Protein AF-B6JC47-F1 (afdb_monomer_lite)

Organism: Afipia carboxidovorans (strain ATCC 49405 / DSM 1227 / KCTC 32145 / OM5) (NCBI:txid504832)

Secondary structure (DSSP, 8-state):
-HHHHHHHHHHHHHGGG-SS-------PPP--------TT-----TTSPPTTEEEEE-SS-EEEE-TTS-EEEPPPPTT------EEEEEPPP----------S-SS-----------

Radius of gyration: 40.66 Å; chains: 1; bounding box: 57×41×155 Å

Sequence (118 aa):
MQHFRIVMLALAVMLTASLAHAECMLPLPPDPPARAQNDGSVEPSVHAPPPRCLQWSDRCVQCRKGDDGAVLCSNIGPACQPDTVQCIQTAPDDEPKADPKADPDADRKTETGPRTSP

Structure (mmCIF, N/CA/C/O backbone):
data_AF-B6JC47-F1
#
_entry.id   AF-B6JC47-F1
#
loop_
_atom_site.group_PDB
_atom_site.id
_atom_site.type_symbol
_atom_site.label_atom_id
_atom_site.label_alt_id
_atom_site.label_comp_id
_atom_site.label_asym_id
_atom_site.label_entity_id
_atom_site.label_seq_id
_atom_site.pdbx_PDB_ins_code
_atom_site.Cartn_x
_atom_site.Cartn_y
_atom_site.Cartn_z
_atom_site.occupancy
_atom_site.B_iso_or_equiv
_atom_site.auth_seq_id
_atom_site.auth_comp_id
_atom_site.auth_asym_id
_atom_site.auth_atom_id
_atom_site.pdbx_PDB_model_num
ATOM 1 N N . MET A 1 1 ? -5.036 -5.493 76.767 1.00 60.50 1 MET A N 1
ATOM 2 C CA . MET A 1 1 ? -4.708 -6.467 75.695 1.00 60.50 1 MET A CA 1
ATOM 3 C C . MET A 1 1 ? -5.932 -6.984 74.933 1.00 60.50 1 MET A C 1
ATOM 5 O O . MET A 1 1 ? -5.851 -7.120 73.722 1.00 60.50 1 MET A O 1
ATOM 9 N N . GLN A 1 2 ? -7.069 -7.247 75.588 1.00 73.44 2 GLN A N 1
ATOM 10 C CA . GLN A 1 2 ? -8.266 -7.808 74.935 1.00 73.44 2 GLN A CA 1
ATOM 11 C C . GLN A 1 2 ? -8.999 -6.817 74.012 1.00 73.44 2 GLN A C 1
ATOM 13 O O . GLN A 1 2 ? -9.353 -7.176 72.895 1.00 73.44 2 GLN A O 1
ATOM 18 N N . HIS A 1 3 ? -9.121 -5.547 74.414 1.00 68.81 3 HIS A N 1
ATOM 19 C CA . HIS A 1 3 ? -9.722 -4.500 73.575 1.00 68.81 3 HIS A CA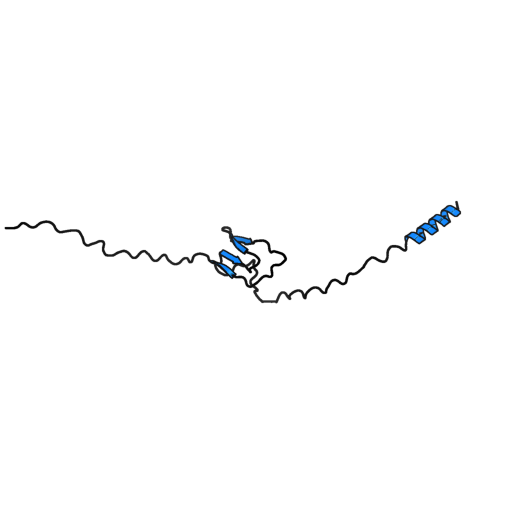 1
ATOM 20 C C . HIS A 1 3 ? -8.944 -4.259 72.273 1.00 68.81 3 HIS A C 1
ATOM 22 O O . HIS A 1 3 ? -9.549 -4.137 71.216 1.00 68.81 3 HIS A O 1
ATOM 28 N N . PHE A 1 4 ? -7.607 -4.301 72.322 1.00 75.50 4 PHE A N 1
ATOM 29 C CA . PHE A 1 4 ? -6.763 -4.198 71.124 1.00 75.50 4 PHE A CA 1
ATOM 30 C C . PHE A 1 4 ? -6.991 -5.353 70.140 1.00 75.50 4 PHE A C 1
ATOM 32 O O . PHE A 1 4 ? -7.029 -5.130 68.935 1.00 75.50 4 PHE A O 1
ATOM 39 N N . ARG A 1 5 ? -7.196 -6.580 70.638 1.00 73.62 5 ARG A N 1
ATOM 40 C CA . ARG A 1 5 ? -7.493 -7.745 69.788 1.00 73.62 5 ARG A CA 1
ATOM 41 C C . ARG A 1 5 ? -8.857 -7.632 69.109 1.00 73.62 5 ARG A C 1
ATOM 43 O O . ARG A 1 5 ? -8.970 -7.968 67.937 1.00 73.62 5 ARG A O 1
ATOM 50 N N . ILE A 1 6 ? -9.862 -7.124 69.822 1.00 80.44 6 ILE A N 1
ATOM 51 C CA . ILE A 1 6 ? -11.214 -6.923 69.280 1.00 80.44 6 ILE A CA 1
ATOM 52 C C . ILE A 1 6 ? -11.207 -5.829 68.204 1.00 80.44 6 ILE A C 1
ATOM 54 O O . ILE A 1 6 ? -11.784 -6.024 67.138 1.00 80.44 6 ILE A O 1
ATOM 58 N N . VAL A 1 7 ? -10.496 -4.721 68.438 1.00 81.00 7 VAL A N 1
ATOM 59 C CA . VAL A 1 7 ? -10.367 -3.628 67.458 1.00 81.00 7 VAL A CA 1
ATOM 60 C C . VAL A 1 7 ? -9.636 -4.094 66.195 1.00 81.00 7 VAL A C 1
ATOM 62 O O . VAL A 1 7 ? -10.088 -3.800 65.093 1.00 81.00 7 VAL A O 1
ATOM 65 N N . MET A 1 8 ? -8.560 -4.877 66.331 1.00 77.06 8 MET A N 1
ATOM 66 C CA . MET A 1 8 ? -7.830 -5.422 65.178 1.00 77.06 8 MET A CA 1
ATOM 67 C C . MET A 1 8 ? -8.661 -6.425 64.365 1.00 77.06 8 MET A C 1
ATOM 69 O O . MET A 1 8 ? -8.619 -6.394 63.138 1.00 77.06 8 MET A O 1
ATOM 73 N N . LEU A 1 9 ? -9.450 -7.283 65.024 1.00 74.81 9 LEU A N 1
ATOM 74 C CA . LEU A 1 9 ? -10.359 -8.209 64.338 1.00 74.81 9 LEU A CA 1
ATOM 75 C C . LEU A 1 9 ? -11.476 -7.464 63.592 1.00 74.81 9 LEU A C 1
ATOM 77 O O . LEU A 1 9 ? -11.777 -7.813 62.455 1.00 74.81 9 LEU A O 1
ATOM 81 N N . ALA A 1 10 ? -12.041 -6.408 64.184 1.00 71.12 10 ALA A N 1
ATOM 82 C CA . ALA A 1 10 ? -13.045 -5.578 63.519 1.00 71.12 10 ALA A CA 1
ATOM 83 C C . ALA A 1 10 ? -12.474 -4.846 62.289 1.00 71.12 10 ALA A C 1
ATOM 85 O O . ALA A 1 10 ? -13.129 -4.794 61.250 1.00 71.12 10 ALA A O 1
ATOM 86 N N . LEU A 1 11 ? -11.236 -4.339 62.373 1.00 67.69 11 LEU A N 1
ATOM 87 C CA . LEU A 1 11 ? -10.564 -3.704 61.234 1.00 67.69 11 LEU A CA 1
ATOM 88 C C . LEU A 1 11 ? -10.285 -4.697 60.094 1.00 67.69 11 LEU A C 1
ATOM 90 O O . LEU A 1 11 ? -10.464 -4.354 58.928 1.00 67.69 11 LEU A O 1
ATOM 94 N N . ALA A 1 12 ? -9.878 -5.928 60.421 1.00 66.19 12 ALA A N 1
ATOM 95 C CA . ALA A 1 12 ? -9.585 -6.961 59.428 1.00 66.19 12 ALA A CA 1
ATOM 96 C C . ALA A 1 12 ? -10.840 -7.433 58.671 1.00 66.19 12 ALA A C 1
ATOM 98 O O . ALA A 1 12 ? -10.763 -7.687 57.472 1.00 66.19 12 ALA A O 1
ATOM 99 N N . VAL A 1 13 ? -11.999 -7.501 59.340 1.00 64.50 13 VAL A N 1
ATOM 100 C CA . VAL A 1 13 ? -13.282 -7.860 58.703 1.00 64.50 13 VAL A CA 1
ATOM 101 C C . VAL A 1 13 ? -13.799 -6.741 57.792 1.00 64.50 13 VAL A C 1
ATOM 103 O O . VAL A 1 13 ? -14.405 -7.025 56.765 1.00 64.50 13 VAL A O 1
ATOM 106 N N . MET A 1 14 ? -13.524 -5.473 58.110 1.00 61.69 14 MET A N 1
ATOM 107 C CA . MET A 1 14 ? -13.921 -4.347 57.252 1.00 61.69 14 MET A CA 1
ATOM 108 C C . MET A 1 14 ? -13.066 -4.219 55.980 1.00 61.69 14 MET A C 1
ATOM 110 O O . MET A 1 14 ? -13.528 -3.650 54.995 1.00 61.69 14 MET A O 1
ATOM 114 N N . LEU A 1 15 ? -11.839 -4.755 55.966 1.00 59.12 15 LEU A N 1
ATOM 115 C CA . LEU A 1 15 ? -10.938 -4.655 54.808 1.00 59.12 15 LEU A CA 1
ATOM 116 C C . LEU A 1 15 ? -11.232 -5.666 53.685 1.00 59.12 15 LEU A C 1
ATOM 118 O O . LEU A 1 15 ? -10.741 -5.487 52.573 1.00 59.12 15 LEU A O 1
ATOM 122 N N . THR A 1 16 ? -12.017 -6.717 53.933 1.00 57.16 16 THR A N 1
ATOM 123 C CA . THR A 1 16 ? -12.262 -7.787 52.946 1.00 57.16 16 THR A CA 1
ATOM 124 C C . THR A 1 16 ? -13.466 -7.538 52.034 1.00 57.16 16 THR A C 1
ATOM 126 O O . THR A 1 16 ? -13.669 -8.292 51.086 1.00 57.16 16 THR A O 1
ATOM 129 N N . ALA A 1 17 ? -14.238 -6.469 52.255 1.00 56.03 17 ALA A N 1
ATOM 130 C CA . ALA A 1 17 ? -15.451 -6.173 51.485 1.00 56.03 17 ALA A CA 1
ATOM 131 C C . ALA A 1 17 ? -15.231 -5.312 50.218 1.00 56.03 17 ALA A C 1
ATOM 133 O O . ALA A 1 17 ? -16.194 -5.025 49.511 1.00 56.03 17 ALA A O 1
ATOM 134 N N . SER A 1 18 ? -13.992 -4.917 49.897 1.00 58.69 18 SER A N 1
ATOM 135 C CA . SER A 1 18 ? -13.711 -3.91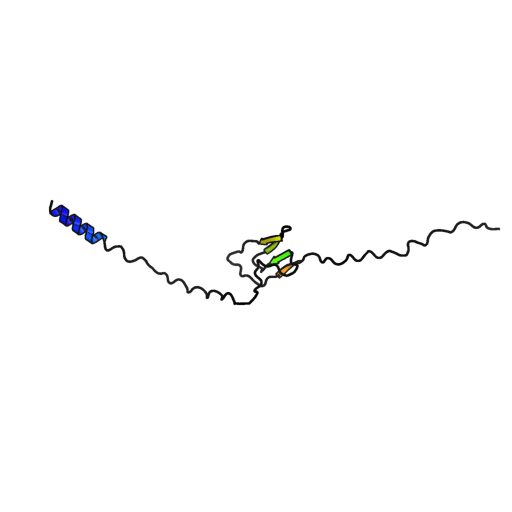3 48.848 1.00 58.69 18 SER A CA 1
ATOM 136 C C . SER A 1 18 ? -13.094 -4.458 47.548 1.00 58.69 18 SER A C 1
ATOM 138 O O . SER A 1 18 ? -12.523 -3.685 46.786 1.00 58.69 18 SER A O 1
ATOM 140 N N . LEU A 1 19 ? -13.188 -5.764 47.266 1.00 56.72 19 LEU A N 1
ATOM 141 C CA . LEU A 1 19 ? -12.639 -6.379 46.037 1.00 56.72 19 LEU A CA 1
ATOM 142 C C . LEU A 1 19 ? -13.687 -6.844 45.015 1.00 56.72 19 LEU A C 1
ATOM 144 O O . LEU A 1 19 ? -13.371 -7.604 44.105 1.00 56.72 19 LEU A O 1
ATOM 148 N N . ALA A 1 20 ? -14.920 -6.362 45.117 1.00 57.91 20 ALA A N 1
ATOM 149 C CA . ALA A 1 20 ? -15.890 -6.477 44.037 1.00 57.91 20 ALA A CA 1
ATOM 150 C C . ALA A 1 20 ? -16.318 -5.069 43.613 1.00 57.91 20 ALA A C 1
ATOM 152 O O . ALA A 1 20 ? -16.444 -4.193 44.465 1.00 57.91 20 ALA A O 1
ATOM 153 N N . HIS A 1 21 ? -16.575 -4.890 42.317 1.00 52.53 21 HIS A N 1
ATOM 154 C CA . HIS A 1 21 ? -17.067 -3.680 41.639 1.00 52.53 21 HIS A CA 1
ATOM 155 C C . HIS A 1 21 ? -16.001 -2.724 41.077 1.00 52.53 21 HIS A C 1
ATOM 157 O O . HIS A 1 21 ? -15.854 -1.598 41.542 1.00 52.53 21 HIS A O 1
ATOM 163 N N . ALA A 1 22 ? -15.350 -3.131 39.982 1.00 48.12 22 ALA A N 1
ATOM 164 C CA . ALA A 1 22 ? -15.010 -2.199 38.898 1.00 48.12 22 ALA A CA 1
ATOM 165 C C . ALA A 1 22 ? -14.785 -2.887 37.535 1.00 48.12 22 ALA A C 1
ATOM 167 O O . ALA A 1 22 ? -14.010 -2.395 36.725 1.00 48.12 22 ALA A O 1
ATOM 168 N N . GLU A 1 23 ? -15.494 -3.970 37.213 1.00 48.19 23 GLU A N 1
ATOM 169 C CA . GLU A 1 23 ? -15.734 -4.309 35.802 1.00 48.19 23 GLU A CA 1
ATOM 170 C C . GLU A 1 23 ? -16.995 -3.574 35.363 1.00 48.19 23 GLU A C 1
ATOM 172 O O . GLU A 1 23 ? -18.060 -4.143 35.132 1.00 48.19 23 GLU A O 1
ATOM 177 N N . CYS A 1 24 ? -16.866 -2.248 35.290 1.00 44.38 24 CYS A N 1
ATOM 178 C CA . CYS A 1 24 ? -17.752 -1.432 34.482 1.00 44.38 24 CYS A CA 1
ATOM 179 C C . CYS A 1 24 ? -17.430 -1.790 33.027 1.00 44.38 24 CYS A C 1
ATOM 181 O O . CYS A 1 24 ? -16.645 -1.114 32.363 1.00 44.38 24 CYS A O 1
ATOM 183 N N . MET A 1 25 ? -17.961 -2.930 32.577 1.00 53.16 25 MET A N 1
ATOM 184 C CA . MET A 1 25 ? -18.037 -3.271 31.169 1.00 53.16 25 MET A CA 1
ATOM 185 C C . MET A 1 25 ? -18.829 -2.151 30.501 1.00 53.16 25 MET A C 1
ATOM 187 O O . MET A 1 25 ? -20.059 -2.174 30.468 1.00 53.16 25 MET A O 1
ATOM 191 N N . LEU A 1 26 ? -18.120 -1.149 29.975 1.00 56.50 26 LEU A N 1
ATOM 192 C CA . LEU A 1 26 ? -18.627 -0.438 28.817 1.00 56.50 26 LEU A C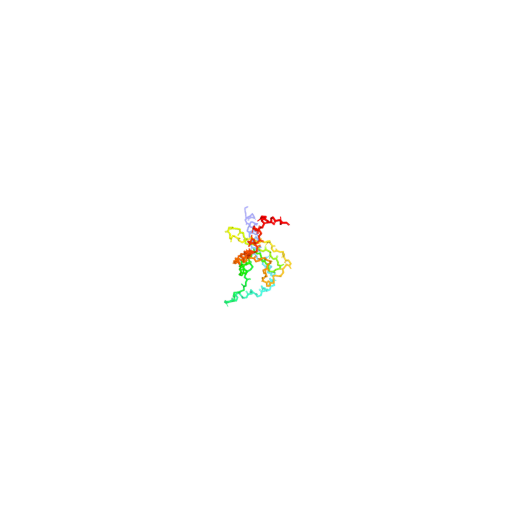A 1
ATOM 193 C C . LEU A 1 26 ? -18.969 -1.537 27.806 1.00 56.50 26 LEU A C 1
ATOM 195 O O . LEU A 1 26 ? -18.077 -2.327 27.483 1.00 56.50 26 LEU A O 1
ATOM 199 N N . PRO A 1 27 ? -20.220 -1.639 27.331 1.00 55.91 27 PRO A N 1
ATOM 200 C CA . PRO A 1 27 ? -20.488 -2.464 26.174 1.00 55.91 27 PRO A CA 1
ATOM 201 C C . PRO A 1 27 ? -19.617 -1.892 25.058 1.00 55.91 27 PRO A C 1
ATOM 203 O O . PRO A 1 27 ? -19.873 -0.787 24.572 1.00 55.91 27 PRO A O 1
ATOM 206 N N . LEU A 1 28 ? -18.534 -2.597 24.713 1.00 60.97 28 LEU A N 1
ATOM 207 C CA . LEU A 1 28 ? -17.829 -2.295 23.484 1.00 60.97 28 LEU A CA 1
ATOM 208 C C . LEU A 1 28 ? -18.888 -2.377 22.380 1.00 60.97 28 LEU A C 1
ATOM 210 O O . LEU A 1 28 ? -19.678 -3.332 22.377 1.00 60.97 28 LEU A O 1
ATOM 214 N N . PRO A 1 29 ? -18.973 -1.376 21.486 1.00 69.44 29 PRO A N 1
ATOM 215 C CA . PRO A 1 29 ? -19.776 -1.538 20.289 1.00 69.44 29 PRO A CA 1
ATOM 216 C C . PRO A 1 29 ? -19.355 -2.869 19.652 1.00 69.44 29 PRO A C 1
ATOM 218 O O . PRO A 1 29 ? -18.158 -3.171 19.674 1.00 69.44 29 PRO A O 1
ATOM 221 N N . PRO A 1 30 ? -20.309 -3.688 19.171 1.00 69.44 30 PRO A N 1
ATOM 222 C CA . PRO A 1 30 ? -19.973 -4.962 18.552 1.00 69.44 30 PRO A CA 1
ATOM 223 C C . PRO A 1 30 ? -18.853 -4.715 17.550 1.00 69.44 30 PRO A C 1
ATOM 225 O O . PRO A 1 30 ? -18.956 -3.762 16.767 1.00 69.44 30 PRO A O 1
ATOM 228 N N . ASP A 1 31 ? -17.786 -5.519 17.626 1.00 61.84 31 ASP A N 1
ATOM 229 C CA . ASP A 1 31 ? -16.712 -5.465 16.643 1.00 61.84 31 ASP A CA 1
ATOM 230 C C . ASP A 1 31 ? -17.378 -5.381 15.266 1.00 61.84 31 ASP A C 1
ATOM 232 O O . ASP A 1 31 ? -18.254 -6.212 14.973 1.00 61.84 31 ASP A O 1
ATOM 236 N N . PRO A 1 32 ? -17.065 -4.359 14.438 1.00 63.84 32 PRO A N 1
ATOM 237 C CA . PRO A 1 32 ? -17.557 -4.357 13.071 1.00 63.84 32 PRO A CA 1
ATOM 238 C C . PRO A 1 32 ? -17.179 -5.724 12.512 1.00 63.84 32 PRO A C 1
ATOM 240 O O . PRO A 1 32 ? -16.048 -6.149 12.772 1.00 63.84 32 PRO A O 1
ATOM 243 N N . PRO A 1 33 ? -18.109 -6.442 11.849 1.00 55.25 33 PRO A N 1
ATOM 244 C CA . PRO A 1 33 ? -17.873 -7.819 11.450 1.00 55.25 33 PRO A CA 1
ATOM 245 C C . PRO A 1 33 ? -16.496 -7.857 10.821 1.00 55.25 33 PRO A C 1
ATOM 247 O O . PRO A 1 33 ? -16.269 -7.126 9.851 1.00 55.25 33 PRO A O 1
ATOM 250 N N . ALA A 1 34 ? -15.573 -8.595 11.457 1.00 55.12 34 ALA A N 1
ATOM 251 C CA . ALA A 1 34 ? -14.232 -8.779 10.942 1.00 55.12 34 ALA A CA 1
ATOM 252 C C . ALA A 1 34 ? -14.454 -9.142 9.488 1.00 55.12 34 ALA A C 1
ATOM 254 O O . ALA A 1 34 ? -15.095 -10.163 9.222 1.00 55.12 34 ALA A O 1
ATOM 255 N N . ARG A 1 35 ? -14.098 -8.222 8.577 1.00 55.44 35 ARG A N 1
ATOM 256 C CA . ARG A 1 35 ? -14.304 -8.418 7.146 1.00 55.44 35 ARG A CA 1
ATOM 257 C C . ARG A 1 35 ? -13.711 -9.785 6.908 1.00 55.44 35 ARG A C 1
ATOM 259 O O . ARG A 1 35 ? -12.516 -9.953 7.153 1.00 55.44 35 ARG A O 1
ATOM 266 N N . ALA A 1 36 ? -14.573 -10.754 6.598 1.00 46.62 36 ALA A N 1
ATOM 267 C CA . ALA A 1 36 ? -14.142 -12.110 6.362 1.00 46.62 36 ALA A CA 1
ATOM 268 C C . ALA A 1 36 ? -12.991 -11.963 5.379 1.00 46.62 36 ALA A C 1
ATOM 270 O O . ALA A 1 36 ? -13.170 -11.367 4.312 1.00 46.62 36 ALA A O 1
ATOM 271 N N . GLN A 1 37 ? -11.789 -12.344 5.810 1.00 48.06 37 GLN A N 1
ATOM 272 C CA . GLN A 1 37 ? -10.674 -12.472 4.897 1.00 48.06 37 GLN A CA 1
ATOM 273 C C . GLN A 1 37 ? -11.154 -13.545 3.935 1.00 48.06 37 GLN A C 1
ATOM 275 O O . GLN A 1 37 ? -11.207 -14.717 4.301 1.00 48.06 37 GLN A O 1
ATOM 280 N N . ASN A 1 38 ? -11.706 -13.094 2.807 1.00 48.94 38 ASN A N 1
ATOM 281 C CA . ASN A 1 38 ? -12.335 -13.952 1.832 1.00 48.94 38 ASN A CA 1
ATOM 282 C C . ASN A 1 38 ? -11.267 -14.944 1.402 1.00 48.94 38 ASN A C 1
ATOM 284 O O . ASN A 1 38 ? -10.266 -14.576 0.789 1.00 48.94 38 ASN A O 1
ATOM 288 N N . ASP A 1 39 ? -11.506 -16.190 1.782 1.00 46.03 39 ASP A N 1
ATOM 289 C CA . ASP A 1 39 ? -10.900 -17.373 1.216 1.00 46.03 39 ASP A CA 1
ATOM 290 C C . ASP A 1 39 ? -10.890 -17.230 -0.319 1.00 46.03 39 ASP A C 1
ATOM 292 O O . ASP A 1 39 ? -11.936 -17.160 -0.963 1.00 46.03 39 ASP A O 1
ATOM 296 N N . GLY A 1 40 ? -9.699 -17.060 -0.899 1.00 43.50 40 GLY A N 1
ATOM 297 C CA . GLY A 1 40 ? -9.470 -17.170 -2.342 1.00 43.50 40 GLY A CA 1
ATOM 298 C C . GLY A 1 40 ? -9.689 -15.936 -3.227 1.00 43.50 40 GLY A C 1
ATOM 299 O O . GLY A 1 40 ? -9.421 -16.035 -4.425 1.00 43.50 40 GLY A O 1
ATOM 300 N N . SER A 1 41 ? -10.099 -14.772 -2.709 1.00 40.81 41 SER A N 1
ATOM 301 C CA . SER A 1 41 ? -10.064 -13.542 -3.519 1.00 40.81 41 SER A CA 1
ATOM 302 C C . SER A 1 41 ? -8.675 -12.926 -3.408 1.00 40.81 41 SER A C 1
ATOM 304 O O . SER A 1 41 ? -8.301 -12.447 -2.338 1.00 40.81 41 SER A O 1
ATOM 306 N N . VAL A 1 42 ? -7.903 -12.927 -4.498 1.00 47.12 42 VAL A N 1
ATOM 307 C CA . VAL A 1 42 ? -6.704 -12.084 -4.629 1.00 47.12 42 VAL A CA 1
ATOM 308 C C . VAL A 1 42 ? -7.187 -10.635 -4.684 1.00 47.12 42 VAL A C 1
ATOM 310 O O . VAL A 1 42 ? -7.245 -10.020 -5.742 1.00 47.12 42 VAL A O 1
ATOM 313 N N . GLU A 1 43 ? -7.620 -10.101 -3.544 1.00 49.97 43 GLU A N 1
ATOM 314 C CA . GLU A 1 43 ? -7.744 -8.664 -3.383 1.00 49.97 43 GLU A CA 1
ATOM 315 C C . GLU A 1 43 ? -6.334 -8.101 -3.566 1.00 49.97 43 GLU A C 1
ATOM 317 O O . GLU A 1 43 ? -5.408 -8.556 -2.879 1.00 49.97 43 GLU A O 1
ATOM 322 N N . PRO A 1 44 ? -6.122 -7.184 -4.524 1.00 58.38 44 PRO A N 1
ATOM 323 C CA . PRO A 1 44 ? -4.822 -6.582 -4.737 1.00 58.38 44 PRO A CA 1
ATOM 324 C C . PRO A 1 44 ? -4.436 -5.828 -3.465 1.00 58.38 44 PRO A C 1
ATOM 326 O O . PRO A 1 44 ? -4.894 -4.720 -3.200 1.00 58.38 44 PRO A O 1
ATOM 329 N N . SER A 1 45 ? -3.603 -6.463 -2.643 1.00 79.00 45 SER A N 1
ATOM 330 C CA . SER A 1 45 ? -2.998 -5.816 -1.489 1.00 79.00 45 SER A CA 1
ATOM 331 C C . SER A 1 45 ? -2.210 -4.611 -1.984 1.00 79.00 45 SER A C 1
ATOM 333 O O . SER A 1 45 ? -1.446 -4.732 -2.938 1.00 79.00 45 SER A O 1
ATOM 335 N N . VAL A 1 46 ? -2.318 -3.466 -1.309 1.00 85.19 46 VAL A N 1
ATOM 336 C CA . VAL A 1 46 ? -1.506 -2.280 -1.632 1.00 85.19 46 VAL A CA 1
ATOM 337 C C . VAL A 1 46 ? 0.002 -2.557 -1.528 1.00 85.19 46 VAL A C 1
ATOM 339 O O . VAL A 1 46 ? 0.813 -1.820 -2.077 1.00 85.19 46 VAL A O 1
ATOM 342 N N . HIS A 1 47 ? 0.405 -3.647 -0.871 1.00 85.94 47 HIS A N 1
ATOM 343 C CA . HIS A 1 47 ? 1.799 -4.088 -0.805 1.00 85.94 47 HIS A CA 1
ATOM 344 C C . HIS A 1 47 ? 2.242 -4.925 -2.014 1.00 85.94 47 HIS A C 1
ATOM 346 O O . HIS A 1 47 ? 3.439 -5.152 -2.188 1.00 85.94 47 HIS A O 1
ATOM 352 N N . ALA A 1 48 ? 1.307 -5.356 -2.861 1.00 88.31 48 ALA A N 1
ATOM 353 C CA . ALA A 1 48 ? 1.583 -6.047 -4.109 1.00 88.31 48 ALA A CA 1
ATOM 354 C C . ALA A 1 48 ? 1.447 -5.062 -5.287 1.00 88.31 48 ALA A C 1
ATOM 356 O O . ALA A 1 48 ? 0.359 -4.533 -5.524 1.00 88.31 48 ALA A O 1
ATOM 357 N N . PRO A 1 49 ? 2.525 -4.799 -6.047 1.00 88.00 49 PRO A N 1
ATOM 358 C CA . PRO A 1 49 ? 2.434 -3.936 -7.213 1.00 88.00 49 PRO A CA 1
ATOM 359 C C . PRO A 1 49 ? 1.541 -4.560 -8.292 1.00 88.00 49 PRO A C 1
ATOM 361 O O . PRO A 1 49 ? 1.650 -5.764 -8.557 1.00 88.00 49 PRO A O 1
ATOM 364 N N . PRO A 1 50 ? 0.745 -3.748 -9.009 1.00 90.56 50 PRO A N 1
ATOM 365 C CA . PRO A 1 50 ? 0.190 -4.161 -10.287 1.00 90.56 50 PRO A CA 1
ATOM 366 C C . PRO A 1 50 ? 1.307 -4.600 -11.254 1.00 90.56 50 PRO A C 1
ATOM 368 O O . PRO A 1 50 ? 2.442 -4.113 -11.155 1.00 90.56 50 PRO A O 1
ATOM 371 N N . PRO A 1 51 ? 1.020 -5.492 -12.218 1.00 89.81 51 PRO A N 1
ATOM 372 C CA . PRO A 1 51 ? 2.010 -5.942 -13.189 1.00 89.81 51 PRO A CA 1
ATOM 373 C C . PRO A 1 51 ? 2.720 -4.770 -13.874 1.00 89.81 51 PRO A C 1
ATOM 375 O O . PRO A 1 51 ? 2.078 -3.831 -14.338 1.00 89.81 51 PRO A O 1
ATOM 378 N N . ARG A 1 52 ? 4.057 -4.841 -13.939 1.00 90.06 52 ARG A N 1
ATOM 379 C CA . ARG A 1 52 ? 4.940 -3.830 -14.559 1.00 90.06 52 ARG A CA 1
ATOM 380 C C . ARG A 1 52 ? 4.868 -2.428 -13.946 1.00 90.06 52 ARG A C 1
ATOM 382 O O . ARG A 1 52 ? 5.422 -1.491 -14.512 1.00 90.06 52 ARG A O 1
ATOM 389 N N . CYS A 1 53 ? 4.239 -2.277 -12.788 1.00 93.81 53 CYS A N 1
ATOM 390 C CA . CYS A 1 53 ? 4.103 -0.989 -12.137 1.00 93.81 53 CYS A CA 1
ATOM 391 C C . CYS A 1 53 ? 5.309 -0.673 -11.236 1.00 93.81 53 CYS A C 1
ATOM 393 O O . CYS A 1 53 ? 5.712 -1.488 -10.404 1.00 93.81 53 CYS A O 1
ATOM 395 N N . LEU A 1 54 ? 5.879 0.521 -11.401 1.00 94.94 54 LEU A N 1
ATOM 396 C CA . LEU A 1 54 ? 6.936 1.089 -10.561 1.00 94.94 54 LEU A CA 1
ATOM 397 C C . LEU A 1 54 ? 6.376 1.942 -9.420 1.00 94.94 54 LEU A C 1
ATOM 399 O O . LEU A 1 54 ? 6.988 2.000 -8.358 1.00 94.94 54 LEU A O 1
ATOM 403 N N . GLN A 1 55 ? 5.213 2.569 -9.606 1.00 95.81 55 GLN A N 1
ATOM 404 C CA . GLN A 1 55 ? 4.547 3.368 -8.576 1.00 95.81 55 GLN A CA 1
ATOM 405 C C . GLN A 1 55 ? 3.037 3.170 -8.642 1.00 95.81 55 GLN A C 1
ATOM 407 O O . GLN A 1 55 ? 2.461 3.300 -9.716 1.00 95.81 55 GLN A O 1
ATOM 412 N N . TRP A 1 56 ? 2.384 2.892 -7.516 1.00 97.12 56 TRP A N 1
ATOM 413 C CA . TRP A 1 56 ? 0.944 2.626 -7.444 1.00 97.12 56 TRP A CA 1
ATOM 414 C C . TRP A 1 56 ? 0.323 3.195 -6.167 1.00 97.12 56 TRP A C 1
ATOM 416 O O . TRP A 1 56 ? 1.025 3.567 -5.223 1.00 97.12 56 TRP A O 1
ATOM 426 N N . SER A 1 57 ? -1.005 3.289 -6.143 1.00 95.50 57 SER A N 1
ATOM 427 C CA . SER A 1 57 ? -1.751 3.783 -4.987 1.00 95.50 57 SER A CA 1
ATOM 428 C C . SER A 1 57 ? -3.165 3.217 -4.928 1.00 95.50 57 SER A C 1
ATOM 430 O O . SER A 1 57 ? -3.813 3.056 -5.955 1.00 95.50 57 SER A O 1
ATOM 432 N N . ASP A 1 58 ? -3.661 2.985 -3.716 1.00 95.38 58 ASP A N 1
ATOM 433 C CA . ASP A 1 58 ? -5.068 2.704 -3.389 1.00 95.38 58 ASP A CA 1
ATOM 434 C C . ASP A 1 58 ? -5.852 3.994 -3.051 1.00 95.38 58 ASP A C 1
ATOM 436 O O . ASP A 1 58 ? -6.839 3.966 -2.320 1.00 95.38 58 ASP A O 1
ATOM 440 N N . ARG A 1 59 ? -5.366 5.152 -3.532 1.00 94.44 59 ARG A N 1
ATOM 441 C CA . ARG A 1 59 ? -5.752 6.532 -3.166 1.00 94.44 59 ARG A CA 1
ATOM 442 C C . ARG A 1 59 ? -5.402 6.992 -1.749 1.00 94.44 59 ARG A C 1
ATOM 444 O O . ARG A 1 59 ? -5.512 8.189 -1.480 1.00 94.44 59 ARG A O 1
ATOM 451 N N . CYS A 1 60 ? -4.978 6.102 -0.862 1.00 95.00 60 CYS A N 1
ATOM 452 C CA . CYS A 1 60 ? -4.650 6.433 0.524 1.00 95.00 60 CYS A CA 1
ATOM 453 C C . CYS A 1 60 ? -3.160 6.356 0.812 1.00 95.00 60 CYS A C 1
ATOM 455 O O . CYS A 1 60 ? -2.606 7.185 1.536 1.00 95.00 60 CYS A O 1
ATOM 457 N N . VAL A 1 61 ? -2.515 5.365 0.222 1.00 95.38 61 VAL A N 1
ATOM 458 C CA . VAL A 1 61 ? -1.106 5.063 0.354 1.00 95.38 61 VAL A CA 1
ATOM 459 C C . VAL A 1 61 ? -0.483 5.150 -1.028 1.00 95.38 61 VAL A C 1
ATOM 461 O O . VAL A 1 61 ? -1.029 4.644 -2.006 1.00 95.38 61 VAL A O 1
ATOM 464 N N . GLN A 1 62 ? 0.667 5.805 -1.122 1.00 96.00 62 GLN A N 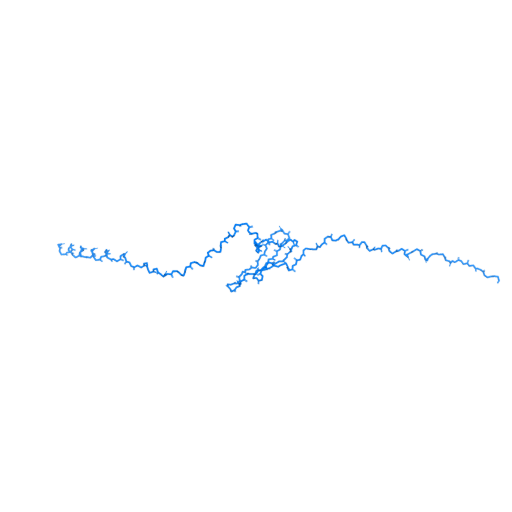1
ATOM 465 C CA . GLN A 1 62 ? 1.487 5.797 -2.325 1.00 96.00 62 GLN A CA 1
ATOM 466 C C . GLN A 1 62 ? 2.661 4.859 -2.110 1.00 96.00 62 GLN A C 1
ATOM 468 O O . GLN A 1 62 ? 3.463 5.078 -1.203 1.00 96.00 62 GLN A O 1
ATOM 473 N N . CYS A 1 63 ? 2.764 3.840 -2.952 1.00 96.88 63 CYS A N 1
ATOM 474 C CA . CYS A 1 63 ? 3.846 2.872 -2.937 1.00 96.88 63 CYS A CA 1
ATOM 475 C C . CYS A 1 63 ? 4.700 3.011 -4.195 1.00 96.88 63 CYS A C 1
ATOM 477 O O . CYS A 1 63 ? 4.198 3.324 -5.275 1.00 96.88 63 CYS A O 1
ATOM 479 N N . ARG A 1 64 ? 6.000 2.758 -4.059 1.00 96.12 64 ARG A N 1
ATOM 480 C CA . ARG A 1 64 ? 6.942 2.658 -5.174 1.00 96.12 64 ARG A CA 1
ATOM 481 C C . ARG A 1 64 ? 7.863 1.461 -5.010 1.00 96.12 64 ARG A C 1
ATOM 483 O O . ARG A 1 64 ? 8.203 1.088 -3.885 1.00 96.12 64 ARG A O 1
ATOM 490 N N . LYS A 1 65 ? 8.302 0.912 -6.136 1.00 94.06 65 LYS A N 1
ATOM 491 C CA . LYS A 1 65 ? 9.361 -0.088 -6.206 1.00 94.06 65 LYS A CA 1
ATOM 492 C C . LYS A 1 65 ? 10.714 0.624 -6.226 1.00 94.06 65 LYS A C 1
ATOM 494 O O . LYS A 1 65 ? 10.941 1.475 -7.080 1.00 94.06 65 LYS A O 1
ATOM 499 N N . GLY A 1 66 ? 11.566 0.319 -5.256 1.00 89.94 66 GLY A N 1
ATOM 500 C CA . GLY A 1 66 ? 12.960 0.741 -5.220 1.00 89.94 66 GLY A CA 1
ATOM 501 C C . GLY A 1 66 ? 13.821 -0.073 -6.183 1.00 89.94 66 GLY A C 1
ATOM 502 O O . GLY A 1 66 ? 13.418 -1.140 -6.653 1.00 89.94 66 GLY A O 1
ATOM 503 N N . ASP A 1 67 ? 15.022 0.431 -6.455 1.00 88.00 67 ASP A N 1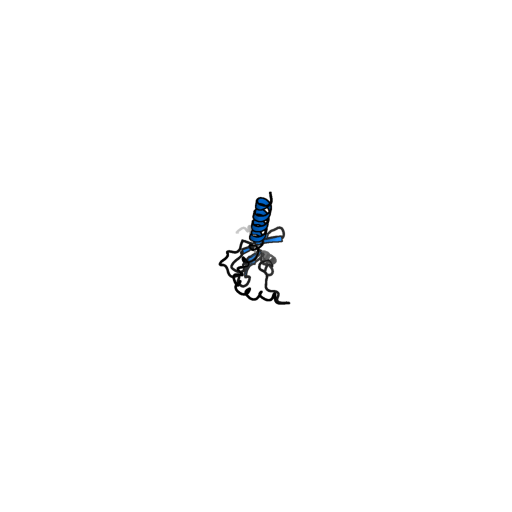
ATOM 504 C CA . ASP A 1 67 ? 15.988 -0.208 -7.360 1.00 88.00 67 ASP A CA 1
ATOM 505 C C . ASP A 1 67 ? 16.504 -1.553 -6.816 1.00 88.00 67 ASP A C 1
ATOM 507 O O . ASP A 1 67 ? 16.882 -2.444 -7.572 1.00 88.00 67 ASP A O 1
ATOM 511 N N . ASP A 1 68 ? 16.466 -1.724 -5.494 1.00 89.75 68 ASP A N 1
ATOM 512 C CA . ASP A 1 68 ? 16.761 -2.964 -4.770 1.00 89.75 68 ASP A CA 1
ATOM 513 C C . ASP A 1 68 ? 15.593 -3.969 -4.787 1.00 89.75 68 ASP A C 1
ATOM 515 O O . ASP A 1 68 ? 15.679 -5.051 -4.206 1.00 89.75 68 ASP A O 1
ATOM 519 N N . GLY A 1 69 ? 14.485 -3.618 -5.446 1.00 85.75 69 GLY A N 1
ATOM 520 C CA . GLY A 1 69 ? 13.252 -4.394 -5.457 1.00 85.75 69 GLY A CA 1
ATOM 521 C C . GLY A 1 69 ? 12.406 -4.237 -4.193 1.00 85.75 69 GLY A C 1
ATOM 522 O O . GLY A 1 69 ? 11.324 -4.828 -4.136 1.00 85.75 69 GLY A O 1
ATOM 523 N N . ALA A 1 70 ? 12.840 -3.441 -3.209 1.00 91.31 70 ALA A N 1
ATOM 524 C CA . ALA A 1 70 ? 12.057 -3.167 -2.013 1.00 91.31 70 ALA A CA 1
ATOM 525 C C . ALA A 1 70 ? 10.853 -2.279 -2.342 1.00 91.31 70 ALA A C 1
ATOM 527 O O . ALA A 1 70 ? 10.889 -1.435 -3.236 1.00 91.31 70 ALA A O 1
ATOM 528 N N . VAL A 1 71 ? 9.765 -2.452 -1.598 1.00 94.06 71 VAL A N 1
ATOM 529 C CA . VAL A 1 71 ? 8.575 -1.610 -1.731 1.00 94.06 71 VAL A CA 1
ATOM 530 C C . VAL A 1 71 ? 8.579 -0.576 -0.617 1.00 94.06 71 VAL A C 1
ATOM 532 O O . VAL A 1 71 ? 8.648 -0.916 0.562 1.00 94.06 71 VAL A O 1
ATOM 535 N N . LEU A 1 72 ? 8.479 0.695 -0.998 1.00 94.88 72 LEU A N 1
ATOM 536 C CA . LEU A 1 72 ? 8.392 1.819 -0.074 1.00 94.88 72 LEU A CA 1
ATOM 537 C C . LEU A 1 72 ? 7.020 2.462 -0.209 1.00 94.88 72 LEU A C 1
ATOM 539 O O . LEU A 1 72 ? 6.677 2.942 -1.288 1.00 94.88 72 LEU A O 1
ATOM 543 N N . CYS A 1 73 ? 6.269 2.500 0.886 1.00 95.94 73 CYS A N 1
ATOM 544 C CA . CYS A 1 73 ? 4.924 3.060 0.933 1.00 95.94 73 CYS A CA 1
ATOM 545 C C . CYS A 1 73 ? 4.848 4.245 1.901 1.00 95.94 73 CYS A C 1
ATOM 547 O O . CYS A 1 73 ? 5.549 4.278 2.913 1.00 95.94 73 CYS A O 1
ATOM 549 N N . SER A 1 74 ? 3.987 5.218 1.603 1.00 95.06 74 SER A N 1
ATOM 550 C CA . SER A 1 74 ? 3.633 6.280 2.545 1.00 95.06 74 SER A CA 1
ATOM 551 C C . SER A 1 74 ? 2.784 5.743 3.704 1.00 95.06 74 SER A C 1
ATOM 553 O O . SER A 1 74 ? 2.183 4.675 3.617 1.00 95.06 74 SER A O 1
ATOM 555 N N . ASN A 1 75 ? 2.671 6.514 4.784 1.00 92.88 75 ASN A N 1
ATOM 556 C CA . ASN A 1 75 ? 1.730 6.195 5.858 1.00 92.88 75 ASN A CA 1
ATOM 557 C C . ASN A 1 75 ? 0.288 6.525 5.441 1.00 92.88 75 ASN A C 1
ATOM 559 O O . ASN A 1 75 ? 0.061 7.476 4.689 1.00 92.88 75 ASN A O 1
ATOM 563 N N . ILE A 1 76 ? -0.678 5.772 5.970 1.00 93.25 76 ILE A N 1
ATOM 564 C CA . ILE A 1 76 ? -2.111 6.025 5.790 1.00 93.25 76 ILE A CA 1
ATOM 565 C C . ILE A 1 76 ? -2.627 7.021 6.838 1.00 93.25 76 ILE A C 1
ATOM 567 O O . ILE A 1 76 ? -2.293 6.932 8.020 1.00 93.25 76 ILE A O 1
ATOM 571 N N . GLY A 1 77 ? -3.449 7.982 6.410 1.00 90.56 77 GLY A N 1
ATOM 572 C CA . GLY A 1 77 ? -4.155 8.890 7.318 1.00 90.56 77 GLY A CA 1
ATOM 573 C C . GLY A 1 77 ? -5.415 8.242 7.914 1.00 90.56 77 GLY A C 1
ATOM 574 O O . GLY A 1 77 ? -6.074 7.468 7.223 1.00 90.56 77 GLY A O 1
ATOM 575 N N . PRO A 1 78 ? -5.822 8.595 9.148 1.00 90.25 78 PRO A N 1
ATOM 576 C CA . PRO A 1 78 ? -6.925 7.925 9.849 1.00 90.25 78 PRO A CA 1
ATOM 577 C C . PRO A 1 78 ? -8.303 8.117 9.197 1.00 90.25 78 PRO A C 1
ATOM 579 O O . PRO A 1 78 ? -9.211 7.335 9.447 1.00 90.25 78 PRO A O 1
ATOM 582 N N . ALA A 1 79 ? -8.472 9.153 8.373 1.00 94.75 79 ALA A N 1
ATOM 583 C CA . ALA A 1 79 ? -9.717 9.424 7.654 1.00 94.75 79 ALA A CA 1
ATOM 584 C C . ALA A 1 79 ? -9.764 8.790 6.254 1.00 94.75 79 ALA A C 1
ATOM 586 O O . ALA A 1 79 ? -10.771 8.919 5.560 1.00 94.75 79 ALA A O 1
ATOM 587 N N . CYS A 1 80 ? -8.670 8.173 5.797 1.00 93.62 80 CYS A N 1
ATOM 588 C CA . CYS A 1 80 ? -8.601 7.671 4.436 1.00 93.62 80 CYS A CA 1
ATOM 589 C C . CYS A 1 80 ? -9.243 6.290 4.325 1.00 93.62 80 CYS A C 1
ATOM 591 O O . CYS A 1 80 ? -8.934 5.391 5.105 1.00 93.62 80 CYS A O 1
ATOM 593 N N . GLN A 1 81 ? -10.114 6.129 3.333 1.00 93.38 81 GLN A N 1
ATOM 594 C CA . GLN A 1 81 ? -10.725 4.852 2.997 1.00 93.38 81 GLN A CA 1
ATOM 595 C C . GLN A 1 81 ? -10.096 4.324 1.699 1.00 93.38 81 GLN A C 1
ATOM 597 O O . GLN A 1 81 ? -10.275 4.973 0.665 1.00 93.38 81 GLN A O 1
ATOM 602 N N . PRO A 1 82 ? -9.355 3.196 1.746 1.00 91.88 82 PRO A N 1
ATOM 603 C CA . PRO A 1 82 ? -8.721 2.612 0.568 1.00 91.88 82 PRO A CA 1
ATOM 604 C C . PRO A 1 82 ? -9.716 2.307 -0.549 1.00 91.88 82 PRO A C 1
ATOM 606 O O . PRO A 1 82 ? -10.850 1.891 -0.292 1.00 91.88 82 PRO A O 1
ATOM 609 N N . ASP A 1 83 ? -9.258 2.496 -1.779 1.00 92.50 83 ASP A N 1
ATOM 610 C CA . ASP A 1 83 ? -9.959 2.170 -3.018 1.00 92.50 83 ASP A CA 1
ATOM 611 C C . ASP A 1 83 ? -9.135 1.149 -3.825 1.00 92.50 83 ASP A C 1
ATOM 613 O O . ASP A 1 83 ? -8.098 0.654 -3.382 1.00 92.50 83 ASP A O 1
ATOM 617 N N . THR A 1 84 ? -9.586 0.822 -5.029 1.00 92.56 84 THR A N 1
ATOM 618 C CA . THR A 1 84 ? -8.894 -0.086 -5.943 1.00 92.56 84 THR A CA 1
ATOM 619 C C . THR A 1 84 ? -7.482 0.419 -6.235 1.00 92.56 84 THR A C 1
ATOM 621 O O . THR A 1 84 ? -7.288 1.591 -6.567 1.00 92.56 84 THR A O 1
ATOM 624 N N . VAL A 1 85 ? -6.494 -0.475 -6.151 1.00 94.06 85 VAL A N 1
ATOM 625 C CA . VAL A 1 85 ? -5.097 -0.153 -6.462 1.00 94.06 85 VAL A CA 1
ATOM 626 C C . VAL A 1 85 ? -4.955 0.242 -7.933 1.00 94.06 85 VAL A C 1
ATOM 628 O O . VAL A 1 85 ? -5.317 -0.515 -8.831 1.00 94.06 85 VAL A O 1
ATOM 631 N N . GLN A 1 86 ? -4.366 1.411 -8.172 1.00 94.19 86 GLN A N 1
ATOM 632 C CA . GLN A 1 86 ? -4.101 1.962 -9.497 1.00 94.19 86 GLN A CA 1
ATOM 633 C C . GLN A 1 86 ? -2.605 2.141 -9.723 1.00 94.19 86 GLN A C 1
ATOM 635 O O . GLN A 1 86 ? -1.881 2.614 -8.843 1.00 94.19 86 GLN A O 1
ATOM 640 N N . CYS A 1 87 ? -2.148 1.815 -10.932 1.00 95.69 87 CYS A N 1
ATOM 641 C CA . CYS A 1 87 ? -0.786 2.121 -11.343 1.00 95.69 87 CYS A CA 1
ATOM 642 C C . CYS A 1 87 ? -0.659 3.601 -11.727 1.00 95.69 87 CYS A C 1
ATOM 644 O O . CYS A 1 87 ? -1.430 4.109 -12.537 1.00 95.69 87 CYS A O 1
ATOM 646 N N . ILE A 1 88 ? 0.326 4.279 -11.141 1.00 96.00 88 ILE A N 1
ATOM 647 C CA . ILE A 1 88 ? 0.684 5.678 -11.411 1.00 96.00 88 ILE A CA 1
ATOM 648 C C . ILE A 1 88 ? 1.834 5.737 -12.422 1.00 96.00 88 ILE A C 1
ATOM 650 O O . ILE A 1 88 ? 1.826 6.581 -13.315 1.00 96.00 88 ILE A O 1
ATOM 654 N N . GLN A 1 89 ? 2.816 4.838 -12.295 1.00 94.81 89 GLN A N 1
ATOM 655 C CA . GLN A 1 89 ? 3.981 4.784 -13.176 1.00 94.81 89 GLN A CA 1
ATOM 656 C C . GLN A 1 89 ? 4.308 3.346 -13.566 1.00 94.81 89 GLN A C 1
ATOM 658 O O . GLN A 1 89 ? 4.513 2.501 -12.697 1.00 94.81 89 GLN A O 1
ATOM 663 N N . THR A 1 90 ? 4.421 3.092 -14.868 1.00 93.62 90 THR A N 1
ATOM 664 C CA . THR A 1 90 ? 4.818 1.797 -15.440 1.00 93.62 90 THR A CA 1
ATOM 665 C C . THR A 1 90 ? 6.319 1.782 -15.724 1.00 93.62 90 THR A C 1
ATOM 667 O O . THR A 1 90 ? 6.913 2.822 -16.014 1.00 93.62 90 THR A O 1
ATOM 670 N N . ALA A 1 91 ? 6.942 0.607 -15.651 1.00 87.00 91 ALA A N 1
ATOM 671 C CA . ALA A 1 91 ? 8.295 0.416 -16.151 1.00 87.00 91 ALA A CA 1
ATOM 672 C C . ALA A 1 91 ? 8.341 0.691 -17.664 1.00 87.00 91 ALA A C 1
ATOM 674 O O . ALA A 1 91 ? 7.362 0.376 -18.348 1.00 87.00 91 ALA A O 1
ATOM 675 N N . PRO A 1 92 ? 9.450 1.243 -18.189 1.00 83.50 92 PRO A N 1
ATOM 676 C CA . PRO A 1 92 ? 9.642 1.363 -19.626 1.00 83.50 92 PRO A CA 1
ATOM 677 C C . PRO A 1 92 ? 9.403 0.011 -20.302 1.00 83.50 92 PRO A C 1
ATOM 679 O O . PRO A 1 92 ? 9.826 -1.033 -19.800 1.00 83.50 92 PRO A O 1
ATOM 682 N N . ASP A 1 93 ? 8.698 0.021 -21.425 1.00 74.44 93 ASP A N 1
ATOM 683 C CA . ASP A 1 93 ? 8.739 -1.098 -22.346 1.00 74.44 93 ASP A CA 1
ATOM 684 C C . ASP A 1 93 ? 10.138 -1.158 -22.958 1.00 74.44 93 ASP A C 1
ATOM 686 O O . ASP A 1 93 ? 10.613 -0.173 -23.524 1.00 74.44 93 ASP A O 1
ATOM 690 N N . ASP A 1 94 ? 10.790 -2.319 -22.867 1.00 63.38 94 ASP A N 1
ATOM 691 C CA . ASP A 1 94 ? 11.867 -2.686 -23.784 1.00 63.38 94 ASP A CA 1
ATOM 692 C C . ASP A 1 94 ? 11.251 -2.884 -25.183 1.00 63.38 94 ASP A C 1
ATOM 694 O O . ASP A 1 94 ? 11.232 -3.984 -25.735 1.00 63.38 94 ASP A O 1
ATOM 698 N N . GLU A 1 95 ? 10.667 -1.830 -25.758 1.00 58.03 95 GLU A N 1
ATOM 699 C CA . GLU A 1 95 ? 10.419 -1.809 -27.188 1.00 58.03 95 GLU A CA 1
ATOM 700 C C . GLU A 1 95 ? 11.795 -1.843 -27.859 1.00 58.03 95 GLU A C 1
ATOM 702 O O . GLU A 1 95 ? 12.666 -1.034 -27.510 1.00 58.03 95 GLU A O 1
ATOM 707 N N . PRO A 1 96 ? 12.036 -2.767 -28.809 1.00 57.09 96 PRO A N 1
ATOM 708 C CA . PRO A 1 96 ? 13.214 -2.693 -29.647 1.00 57.09 96 PRO A CA 1
ATOM 709 C C . PRO A 1 96 ? 13.216 -1.301 -30.259 1.00 57.09 96 PRO A C 1
ATOM 711 O O . PRO A 1 96 ? 12.314 -0.957 -31.024 1.00 57.09 96 PRO A O 1
ATOM 714 N N . LYS A 1 97 ? 14.196 -0.485 -29.861 1.00 53.84 97 LYS A N 1
ATOM 715 C CA . LYS A 1 97 ? 14.485 0.812 -30.460 1.00 53.84 97 LYS A CA 1
ATOM 716 C C . LYS A 1 97 ? 14.446 0.595 -31.964 1.00 53.84 97 LYS A C 1
ATOM 718 O O . LYS A 1 97 ? 15.345 -0.052 -32.491 1.00 53.84 97 LYS A O 1
ATOM 723 N N . ALA A 1 98 ? 13.388 1.066 -32.625 1.00 54.38 98 ALA A N 1
ATOM 724 C CA . ALA A 1 98 ? 13.343 1.062 -34.071 1.00 54.38 98 ALA A CA 1
ATOM 725 C C . ALA A 1 98 ? 14.611 1.787 -34.510 1.00 54.38 98 ALA A C 1
ATOM 727 O O . ALA A 1 98 ? 14.799 2.966 -34.186 1.00 54.38 98 ALA A O 1
ATOM 728 N N . ASP A 1 99 ? 15.519 1.037 -35.134 1.00 56.56 99 ASP A N 1
ATOM 729 C CA . ASP A 1 99 ? 16.725 1.584 -35.721 1.00 56.56 99 ASP A CA 1
ATOM 730 C C . ASP A 1 99 ? 16.307 2.823 -36.514 1.00 56.56 99 ASP A C 1
ATOM 732 O O . ASP A 1 99 ? 15.356 2.739 -37.304 1.00 56.56 99 ASP A O 1
ATOM 736 N N . PRO A 1 100 ? 16.944 3.990 -36.304 1.00 59.12 100 PRO A N 1
ATOM 737 C CA . PRO A 1 100 ? 16.793 5.098 -37.222 1.00 59.12 100 PRO A CA 1
ATOM 738 C C . PRO A 1 100 ? 17.161 4.551 -38.594 1.00 59.12 100 PRO A C 1
ATOM 740 O O . PRO A 1 100 ? 18.323 4.251 -38.864 1.00 59.12 100 PRO A O 1
ATOM 743 N N . LYS A 1 101 ? 16.123 4.311 -39.395 1.00 51.12 101 LYS A N 1
ATOM 744 C CA . LYS A 1 101 ? 16.175 3.810 -40.757 1.00 51.12 101 LYS A CA 1
ATOM 745 C C . LYS A 1 101 ? 17.359 4.478 -41.444 1.00 51.12 101 LYS A C 1
ATOM 747 O O . LYS A 1 101 ? 17.373 5.702 -41.556 1.00 51.12 101 LYS A O 1
ATOM 752 N N . ALA A 1 102 ? 18.347 3.671 -41.826 1.00 51.47 102 ALA A N 1
ATOM 753 C CA . ALA A 1 102 ? 19.456 4.107 -42.652 1.00 51.47 102 ALA A CA 1
ATOM 754 C C . ALA A 1 102 ? 18.879 4.910 -43.822 1.00 51.47 102 ALA A C 1
ATOM 756 O O . ALA A 1 102 ? 18.065 4.395 -44.592 1.00 51.47 102 ALA A O 1
ATOM 757 N N . ASP A 1 103 ? 19.239 6.187 -43.876 1.00 50.00 103 ASP A N 1
ATOM 758 C CA . ASP A 1 103 ? 18.940 7.061 -44.996 1.00 50.00 103 ASP A CA 1
ATOM 759 C C . ASP A 1 103 ? 19.695 6.503 -46.218 1.00 50.00 103 ASP A C 1
ATOM 761 O O . ASP A 1 103 ? 20.927 6.428 -46.171 1.00 50.00 103 ASP A O 1
ATOM 765 N N . PRO A 1 104 ? 19.016 6.018 -47.276 1.00 54.75 104 PRO A N 1
ATOM 766 C CA . PRO A 1 104 ? 19.699 5.467 -48.437 1.00 54.75 104 PRO A CA 1
ATOM 767 C C . PRO A 1 104 ? 20.178 6.539 -49.431 1.00 54.75 104 PRO A C 1
ATOM 769 O O . PRO A 1 104 ? 20.623 6.169 -50.514 1.00 54.75 104 PRO A O 1
ATOM 772 N N . ASP A 1 105 ? 20.117 7.840 -49.116 1.00 53.38 105 ASP A N 1
ATOM 773 C CA . ASP A 1 105 ? 20.360 8.914 -50.095 1.00 53.38 105 ASP A CA 1
ATOM 774 C C . ASP A 1 105 ? 21.662 9.709 -49.856 1.00 53.38 105 ASP A C 1
ATOM 776 O O . ASP A 1 105 ? 21.790 10.870 -50.236 1.00 53.38 105 ASP A O 1
ATOM 780 N N . ALA A 1 106 ? 22.680 9.085 -49.253 1.00 51.50 106 ALA A N 1
ATOM 781 C CA . ALA A 1 106 ? 24.010 9.696 -49.108 1.00 51.50 106 ALA A CA 1
ATOM 782 C C . ALA A 1 106 ? 24.998 9.348 -50.245 1.00 51.50 106 ALA A C 1
ATOM 784 O O . ALA A 1 106 ? 26.156 9.757 -50.187 1.00 51.50 106 ALA A O 1
ATOM 785 N N . ASP A 1 107 ? 24.559 8.638 -51.291 1.00 49.06 107 ASP A N 1
ATOM 786 C CA . ASP A 1 107 ? 25.416 8.186 -52.401 1.00 49.06 107 ASP A CA 1
ATOM 787 C C . ASP A 1 107 ? 24.939 8.737 -53.758 1.00 49.06 107 ASP A C 1
ATOM 789 O O . ASP A 1 107 ? 24.633 8.016 -54.707 1.00 49.06 107 ASP A O 1
ATOM 793 N N . ARG A 1 108 ? 24.804 10.066 -53.863 1.00 51.75 108 ARG A N 1
ATOM 794 C CA . ARG A 1 108 ? 24.695 10.725 -55.177 1.00 51.75 108 ARG A CA 1
ATOM 795 C C . ARG A 1 108 ? 25.187 12.163 -55.194 1.00 51.75 108 ARG A C 1
ATOM 797 O O . ARG A 1 108 ? 24.478 13.075 -55.617 1.00 51.75 108 ARG A O 1
ATOM 804 N N . LYS A 1 109 ? 26.439 12.391 -54.799 1.00 46.81 109 LYS A N 1
ATOM 805 C CA . LYS A 1 109 ? 27.159 13.577 -55.286 1.00 46.81 109 LYS A CA 1
ATOM 806 C C . LYS A 1 109 ? 28.667 13.392 -55.252 1.00 46.81 109 LYS A C 1
ATOM 808 O O . LYS A 1 109 ? 29.398 14.061 -54.530 1.00 46.81 109 LYS A O 1
ATOM 813 N N . THR A 1 110 ? 29.156 12.500 -56.094 1.00 49.91 110 THR A N 1
ATOM 814 C CA . THR A 1 110 ? 30.542 12.564 -56.549 1.00 49.91 110 THR A CA 1
ATOM 815 C C . THR A 1 110 ? 30.538 12.301 -58.048 1.00 49.91 110 THR A C 1
ATOM 817 O O . THR A 1 110 ? 29.736 11.514 -58.531 1.00 49.91 110 THR A O 1
ATOM 820 N N . GLU A 1 111 ? 31.392 13.030 -58.762 1.00 47.12 111 GLU A N 1
ATOM 821 C CA . GLU A 1 111 ? 31.595 13.005 -60.216 1.00 47.12 111 GLU A CA 1
ATOM 822 C C . GLU A 1 111 ? 30.683 13.895 -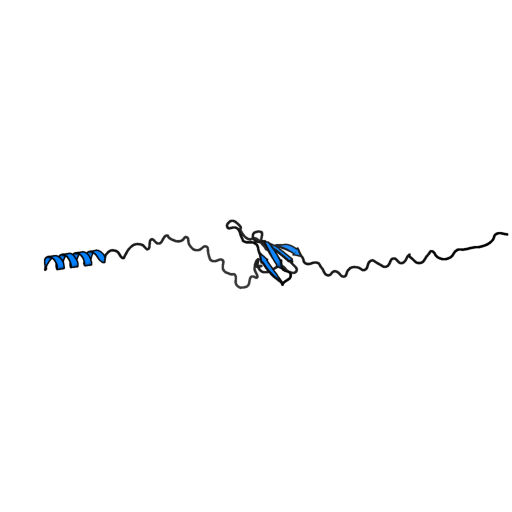61.067 1.00 47.12 111 GLU A C 1
ATOM 824 O O . GLU A 1 111 ? 29.746 13.445 -61.717 1.00 47.12 111 GLU A O 1
ATOM 829 N N . THR A 1 112 ? 31.063 15.169 -61.209 1.00 46.53 112 THR A N 1
ATOM 830 C CA . THR A 1 112 ? 31.264 15.708 -62.566 1.00 46.53 112 THR A CA 1
ATOM 831 C C . THR A 1 112 ? 32.272 16.860 -62.552 1.00 46.53 112 THR A C 1
ATOM 833 O O . THR A 1 112 ? 31.965 17.989 -62.183 1.00 46.53 112 THR A O 1
ATOM 836 N N . GLY A 1 113 ? 33.489 16.570 -62.995 1.00 49.53 113 GLY A N 1
ATOM 837 C CA . GLY A 1 113 ? 34.373 17.530 -63.652 1.00 49.53 113 GLY A CA 1
ATOM 838 C C . GLY A 1 113 ? 34.922 16.875 -64.926 1.00 49.53 113 GLY A C 1
ATOM 839 O O . GLY A 1 113 ? 34.710 15.682 -65.137 1.00 49.53 113 GLY A O 1
ATOM 840 N N . PRO A 1 114 ? 35.711 17.589 -65.732 1.00 59.22 114 PRO A N 1
ATOM 841 C CA . PRO A 1 114 ? 35.361 18.734 -66.568 1.00 59.22 114 PRO A CA 1
ATOM 842 C C . PRO A 1 114 ? 35.273 18.309 -68.054 1.00 59.22 114 PRO A C 1
ATOM 844 O O . PRO A 1 114 ? 35.853 17.296 -68.447 1.00 59.22 114 PRO A O 1
ATOM 847 N N . ARG A 1 115 ? 34.596 19.073 -68.926 1.00 49.53 115 ARG A N 1
ATOM 848 C CA . ARG A 1 115 ? 34.756 18.882 -70.382 1.00 49.53 115 ARG A CA 1
ATOM 849 C C . ARG A 1 115 ? 34.653 20.193 -71.173 1.00 49.53 115 ARG A C 1
ATOM 851 O O . ARG A 1 115 ? 33.579 20.734 -71.387 1.00 49.53 115 ARG A O 1
ATOM 858 N N . THR A 1 116 ? 35.845 20.672 -71.514 1.00 53.75 116 THR A N 1
ATOM 859 C CA . THR A 1 116 ? 36.318 21.450 -72.669 1.00 53.75 116 THR A CA 1
ATOM 860 C C . THR A 1 116 ? 35.295 21.780 -73.770 1.00 53.75 116 THR A C 1
ATOM 862 O O . THR A 1 116 ? 34.729 20.871 -74.374 1.00 53.75 116 THR A O 1
ATOM 865 N N . SER A 1 117 ? 35.150 23.074 -74.085 1.00 50.75 117 SER A N 1
ATOM 866 C CA . SER A 1 117 ? 34.505 23.582 -75.310 1.00 50.75 117 SER A CA 1
ATOM 867 C C . SER A 1 117 ? 35.497 23.646 -76.483 1.00 50.75 117 SER A C 1
ATOM 869 O O . SER A 1 117 ? 36.648 24.025 -76.249 1.00 50.75 117 SER A O 1
ATOM 871 N N . PRO A 1 118 ? 35.075 23.332 -77.720 1.00 63.88 118 PRO A N 1
ATOM 872 C CA . PRO A 1 118 ? 35.707 23.820 -78.944 1.00 63.88 118 PRO A CA 1
ATOM 873 C C . PRO A 1 118 ? 35.269 25.251 -79.300 1.00 63.88 118 PRO A C 1
ATOM 875 O O . PRO A 1 118 ? 34.140 25.644 -78.922 1.00 63.88 118 PRO A O 1
#

pLDDT: mean 71.65, std 18.69, range [40.81, 97.12]

Foldseek 3Di:
DVVVVVVVVVVVVVVVPPPDDDPPPPPDDPDPPPPPPDDPDPQPDPLHDDPQAQWKAQVFKIWGQDPVRDIDIDDGDPPDDGHRIDGPGGHDPPPPPPPPPPDPPPPPDDDDDDDDDD